Protein AF-A0A8J8GY76-F1 (afdb_monomer_lite)

Structure (mmCIF, N/CA/C/O backbone):
data_AF-A0A8J8GY76-F1
#
_entry.id   AF-A0A8J8GY76-F1
#
loop_
_atom_site.group_PDB
_atom_site.id
_atom_site.type_symbol
_atom_site.label_atom_id
_atom_site.label_alt_id
_atom_site.label_comp_id
_atom_site.label_asym_id
_atom_site.label_entity_id
_atom_site.label_seq_id
_atom_site.pdbx_PDB_ins_code
_atom_site.Cartn_x
_atom_site.Cartn_y
_atom_site.Cartn_z
_atom_site.occupancy
_atom_site.B_iso_or_equiv
_atom_site.auth_seq_id
_atom_site.auth_comp_id
_atom_site.auth_asym_id
_atom_site.auth_atom_id
_atom_site.pdbx_PDB_model_num
ATOM 1 N N . MET A 1 1 ? -5.061 -16.377 53.677 1.00 45.12 1 MET A N 1
ATOM 2 C CA . MET A 1 1 ? -4.471 -16.519 52.329 1.00 45.12 1 MET A CA 1
ATOM 3 C C . MET A 1 1 ? -5.406 -15.806 51.364 1.00 45.12 1 MET A C 1
ATOM 5 O O . MET A 1 1 ? -6.488 -16.311 51.108 1.00 45.12 1 MET A O 1
ATOM 9 N N . SER A 1 2 ? -5.068 -14.569 50.992 1.00 60.19 2 SER A N 1
ATOM 10 C CA . SER A 1 2 ? -5.902 -13.689 50.160 1.00 60.19 2 SER A CA 1
ATOM 11 C C . SER A 1 2 ? -5.627 -13.998 48.688 1.00 60.19 2 SER A C 1
ATOM 13 O O . SER A 1 2 ? -4.481 -13.876 48.260 1.00 60.19 2 SER A O 1
ATOM 15 N N . GLN A 1 3 ? -6.636 -14.460 47.948 1.00 49.47 3 GLN A N 1
ATOM 16 C CA . GLN A 1 3 ? -6.521 -14.762 46.519 1.00 49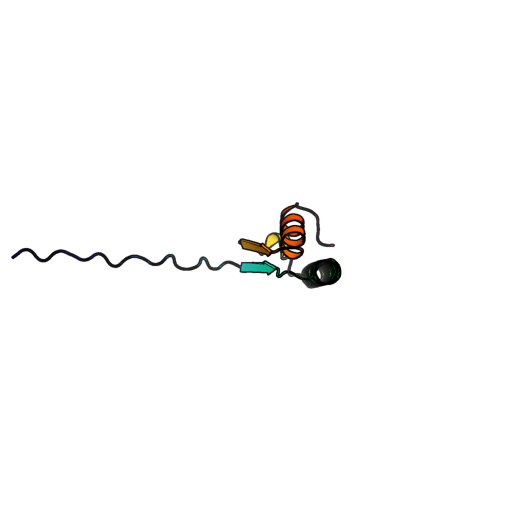.47 3 GLN A CA 1
ATOM 17 C C . GLN A 1 3 ? -6.422 -13.449 45.732 1.00 49.47 3 GLN A C 1
ATOM 19 O O . GLN A 1 3 ? -7.329 -12.618 45.788 1.00 49.47 3 GLN A O 1
ATOM 24 N N . ALA A 1 4 ? -5.315 -13.254 45.018 1.00 58.47 4 ALA A N 1
ATOM 25 C CA . ALA A 1 4 ? -5.142 -12.141 44.097 1.00 58.47 4 ALA A CA 1
ATOM 26 C C . ALA A 1 4 ? -5.985 -12.389 42.835 1.00 58.47 4 ALA A C 1
ATOM 28 O O . ALA A 1 4 ? -5.837 -13.410 42.169 1.00 58.47 4 ALA A O 1
ATOM 29 N N . HIS A 1 5 ? -6.880 -11.453 42.520 1.00 53.06 5 HIS A N 1
ATOM 30 C CA . HIS A 1 5 ? -7.592 -11.398 41.244 1.00 53.06 5 HIS A CA 1
ATOM 31 C C . HIS A 1 5 ? -6.588 -11.062 40.131 1.00 53.06 5 HIS A C 1
ATOM 33 O O . HIS A 1 5 ? -6.179 -9.911 39.974 1.00 53.06 5 HIS A O 1
ATOM 39 N N . GLU A 1 6 ? -6.179 -12.064 39.359 1.00 60.94 6 GLU A N 1
ATOM 40 C CA . GLU A 1 6 ? -5.393 -11.860 38.147 1.00 60.94 6 GLU A CA 1
ATOM 41 C C . GLU A 1 6 ? -6.319 -11.302 37.056 1.00 60.94 6 GLU A C 1
ATOM 43 O O . GLU A 1 6 ? -7.227 -11.973 36.566 1.00 60.94 6 GLU A O 1
ATOM 48 N N . SER A 1 7 ? -6.149 -10.019 36.736 1.00 54.81 7 SER A N 1
ATOM 49 C CA . SER A 1 7 ? -6.947 -9.344 35.711 1.00 54.81 7 SER A CA 1
ATOM 50 C C . SER A 1 7 ? -6.432 -9.755 34.337 1.00 54.81 7 SER A C 1
ATOM 52 O O . SER A 1 7 ? -5.300 -9.446 33.972 1.00 54.81 7 SER A O 1
ATOM 54 N N . THR A 1 8 ? -7.258 -10.467 33.574 1.00 63.72 8 THR A N 1
ATOM 55 C CA . THR A 1 8 ? -6.938 -10.869 32.203 1.00 63.72 8 THR A CA 1
ATOM 56 C C . THR A 1 8 ? -6.645 -9.628 31.350 1.00 63.72 8 THR A C 1
ATOM 58 O O . THR A 1 8 ? -7.475 -8.715 31.318 1.00 63.72 8 THR A O 1
ATOM 61 N N . PRO A 1 9 ? -5.505 -9.553 30.638 1.00 59.34 9 PRO A N 1
ATOM 62 C CA . PRO A 1 9 ? -5.226 -8.413 29.780 1.00 59.34 9 PRO A CA 1
ATOM 63 C C . PRO A 1 9 ? -6.201 -8.421 28.597 1.00 59.34 9 PRO A C 1
ATOM 65 O O . PRO A 1 9 ? -6.263 -9.383 27.827 1.00 59.34 9 PRO A O 1
ATOM 68 N N . VAL A 1 10 ? -6.971 -7.341 28.446 1.00 64.56 10 VAL A N 1
ATOM 69 C CA . VAL A 1 10 ? -7.792 -7.099 27.255 1.00 64.56 10 VAL A CA 1
ATOM 70 C C . VAL A 1 10 ? -6.841 -6.919 26.075 1.00 64.56 10 VAL A C 1
ATOM 72 O O . VAL A 1 10 ? -6.140 -5.912 25.975 1.00 64.56 10 VAL A O 1
ATOM 75 N N . ARG A 1 11 ? -6.793 -7.905 25.173 1.00 57.66 11 ARG A N 1
ATOM 76 C CA . ARG A 1 11 ? -6.173 -7.703 23.860 1.00 57.66 11 ARG A CA 1
ATOM 77 C C . ARG A 1 11 ? -6.984 -6.631 23.129 1.00 57.66 11 ARG A C 1
ATOM 79 O O . ARG A 1 11 ? -8.207 -6.770 23.092 1.00 57.66 11 ARG A O 1
ATOM 86 N N . PRO A 1 12 ? -6.353 -5.606 22.531 1.00 58.97 12 PRO A N 1
ATOM 87 C CA . PRO A 1 12 ? -7.063 -4.702 21.642 1.00 58.97 12 PRO A CA 1
ATOM 88 C C . PRO A 1 12 ? -7.755 -5.544 20.571 1.00 58.97 12 PRO A C 1
ATOM 90 O O . PRO A 1 12 ? -7.094 -6.271 19.826 1.00 58.97 12 PRO A O 1
ATOM 93 N N . GLN A 1 13 ? -9.084 -5.498 20.532 1.00 55.44 13 GLN A N 1
ATOM 94 C CA . GLN A 1 13 ? -9.831 -6.019 19.398 1.00 55.44 13 GLN A CA 1
ATOM 95 C C . GLN A 1 13 ? -9.334 -5.219 18.184 1.00 55.44 13 GLN A C 1
ATOM 97 O O . GLN A 1 13 ? -9.350 -3.985 18.271 1.00 55.44 13 GLN A O 1
ATOM 102 N N . PRO A 1 14 ? -8.844 -5.841 17.093 1.00 57.25 14 PRO A N 1
ATOM 103 C CA . PRO A 1 14 ? -8.543 -5.067 15.900 1.00 57.25 14 PRO A CA 1
ATOM 104 C C . PRO A 1 14 ? -9.822 -4.317 15.538 1.00 57.25 14 PRO A C 1
ATOM 106 O O . PRO A 1 14 ? -10.896 -4.920 15.452 1.00 57.25 14 PRO A O 1
ATOM 109 N N . ALA A 1 15 ? -9.721 -2.992 15.432 1.00 57.81 15 ALA A N 1
ATOM 110 C CA . ALA A 1 15 ? -10.821 -2.191 14.929 1.00 57.81 15 ALA A CA 1
ATOM 111 C C . ALA A 1 15 ? -11.270 -2.811 13.600 1.00 57.81 15 ALA A C 1
ATOM 113 O O . ALA A 1 15 ? -10.438 -3.317 12.846 1.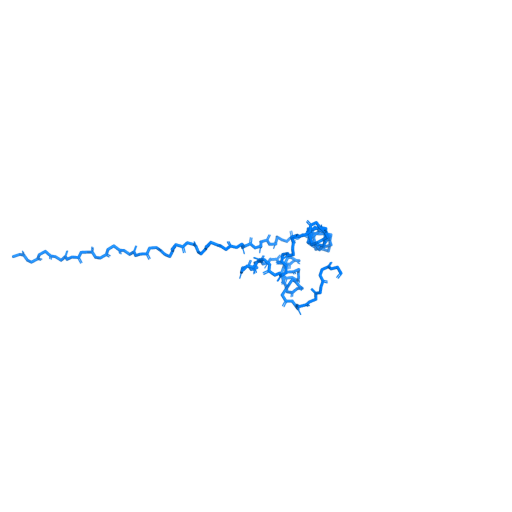00 57.81 15 ALA A O 1
ATOM 114 N N . GLN A 1 16 ? -12.576 -2.820 13.351 1.00 68.56 16 GLN A N 1
ATOM 115 C CA . GLN A 1 16 ? -13.187 -3.268 12.098 1.00 68.56 16 GLN A CA 1
ATOM 116 C C . GLN A 1 16 ? -12.765 -2.326 10.952 1.00 68.56 16 GLN A C 1
ATOM 118 O O . GLN A 1 16 ? -13.572 -1.539 10.473 1.00 68.56 16 GLN A O 1
ATOM 123 N N . GLY A 1 17 ? -11.484 -2.337 10.590 1.00 81.44 17 GLY A N 1
ATOM 124 C CA . GLY A 1 17 ? -10.838 -1.332 9.757 1.00 81.44 17 GLY A CA 1
ATOM 125 C C . GLY A 1 17 ? -9.896 -1.952 8.734 1.00 81.44 17 GLY A C 1
ATOM 126 O O . GLY A 1 17 ? -9.365 -3.050 8.927 1.00 81.44 17 GLY A O 1
ATOM 127 N N . LEU A 1 18 ? -9.716 -1.256 7.616 1.00 93.69 18 LEU A N 1
ATOM 128 C CA . LEU A 1 18 ? -8.943 -1.734 6.475 1.00 93.69 18 LEU A CA 1
ATOM 129 C C . LEU A 1 18 ? -7.486 -1.275 6.583 1.00 93.69 18 LEU A C 1
ATOM 131 O O . LEU A 1 18 ? -7.198 -0.080 6.667 1.00 93.69 18 LEU A O 1
ATOM 135 N N . ALA A 1 19 ? -6.557 -2.230 6.511 1.00 96.69 19 ALA A N 1
ATOM 136 C CA . ALA A 1 19 ? -5.133 -1.950 6.379 1.00 96.69 19 ALA A CA 1
ATOM 137 C C . ALA A 1 19 ? -4.666 -2.174 4.933 1.00 96.69 19 ALA A C 1
ATOM 139 O O . ALA A 1 19 ? -4.783 -3.277 4.399 1.00 96.69 19 ALA A O 1
ATOM 140 N N . LEU A 1 20 ? -4.085 -1.142 4.320 1.00 97.69 20 LEU A N 1
ATOM 141 C CA . LEU A 1 20 ? -3.405 -1.226 3.031 1.00 97.69 20 LEU A CA 1
ATOM 142 C C . LEU A 1 20 ? -1.899 -1.413 3.254 1.00 97.69 20 LEU A C 1
ATOM 144 O O . LEU A 1 20 ? -1.234 -0.539 3.810 1.00 97.69 20 LEU A O 1
ATOM 148 N N . VAL A 1 21 ? -1.352 -2.544 2.802 1.00 98.25 21 VAL A N 1
ATOM 149 C CA . VAL A 1 21 ? 0.072 -2.880 2.958 1.00 98.25 21 VAL A CA 1
ATOM 150 C C . VAL A 1 21 ? 0.750 -2.939 1.591 1.00 98.25 21 VAL A C 1
ATOM 152 O O . VAL A 1 21 ? 0.358 -3.716 0.724 1.00 98.25 21 VAL A O 1
ATOM 155 N N . LEU A 1 22 ? 1.782 -2.118 1.407 1.00 98.56 22 LEU A N 1
ATOM 156 C CA . LEU A 1 22 ? 2.460 -1.883 0.135 1.00 98.56 22 LEU A CA 1
ATOM 157 C C . LEU A 1 22 ? 3.929 -2.315 0.230 1.00 98.56 22 LEU A C 1
ATOM 159 O O . LEU A 1 22 ? 4.751 -1.700 0.918 1.00 98.56 22 LEU A O 1
ATOM 163 N N . GLY A 1 23 ? 4.260 -3.403 -0.463 1.00 98.12 23 GLY A N 1
ATOM 164 C CA . GLY A 1 23 ? 5.610 -3.965 -0.489 1.00 98.12 23 GLY A CA 1
ATOM 165 C C . GLY A 1 23 ? 6.608 -3.161 -1.331 1.00 98.12 23 GLY A C 1
ATOM 166 O O . GLY A 1 23 ? 6.246 -2.267 -2.103 1.00 98.12 23 GLY A O 1
ATOM 167 N N . ALA A 1 24 ? 7.884 -3.526 -1.208 1.00 97.88 24 ALA A N 1
ATOM 168 C CA . ALA A 1 24 ? 8.944 -3.051 -2.093 1.00 97.88 24 ALA A CA 1
ATOM 169 C C . ALA A 1 24 ? 8.799 -3.641 -3.510 1.00 97.88 24 ALA A C 1
ATOM 171 O O . ALA A 1 24 ? 8.257 -4.728 -3.687 1.00 97.88 24 ALA A O 1
ATOM 172 N N . GLY A 1 25 ? 9.320 -2.944 -4.519 1.00 95.62 25 GLY A N 1
ATOM 173 C CA . GLY A 1 25 ? 9.293 -3.402 -5.913 1.00 95.62 25 GLY A CA 1
ATOM 174 C C . GLY A 1 25 ? 9.933 -2.443 -6.923 1.00 95.62 25 GLY A C 1
ATOM 175 O O . GLY A 1 25 ? 9.711 -2.580 -8.125 1.00 95.62 25 GLY A O 1
ATOM 176 N N . GLY A 1 26 ? 10.702 -1.452 -6.456 1.00 96.44 26 GLY A N 1
ATOM 177 C CA . GLY A 1 26 ? 11.300 -0.427 -7.314 1.00 96.44 26 GLY A CA 1
ATOM 178 C C . GLY A 1 26 ? 10.257 0.393 -8.083 1.00 96.44 26 GLY A C 1
ATOM 179 O O . GLY A 1 26 ? 9.086 0.453 -7.705 1.00 96.44 26 GLY A O 1
ATOM 180 N N . ALA A 1 27 ? 10.681 1.026 -9.179 1.00 96.88 27 ALA A N 1
ATOM 181 C CA . ALA A 1 27 ? 9.806 1.866 -9.999 1.00 96.88 27 ALA A CA 1
ATOM 182 C C . ALA A 1 27 ? 8.639 1.077 -10.625 1.00 96.88 27 ALA A C 1
ATOM 184 O O . ALA A 1 27 ? 7.506 1.549 -10.620 1.00 96.88 27 ALA A O 1
ATOM 185 N N . ALA A 1 28 ? 8.893 -0.147 -11.102 1.00 96.94 28 ALA A N 1
ATOM 186 C CA . ALA A 1 28 ? 7.856 -0.990 -11.698 1.00 96.94 28 ALA A CA 1
ATOM 187 C C . ALA A 1 28 ? 6.792 -1.405 -10.669 1.00 96.94 28 ALA A C 1
ATOM 189 O O . ALA A 1 28 ? 5.598 -1.302 -10.941 1.00 96.94 28 ALA A O 1
ATOM 190 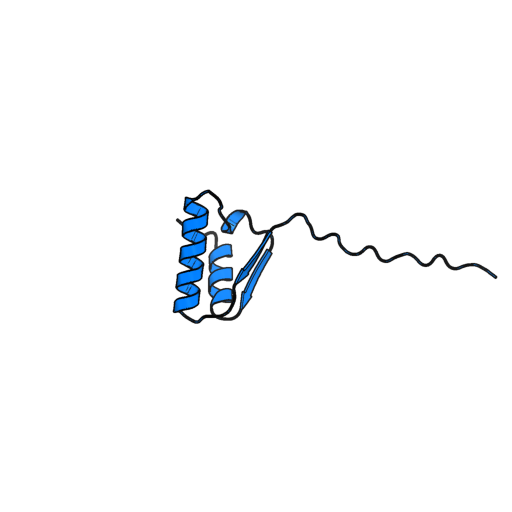N N . GLY A 1 29 ? 7.212 -1.811 -9.466 1.00 97.69 29 GLY A N 1
ATOM 191 C CA . GLY A 1 29 ? 6.290 -2.144 -8.382 1.00 97.69 29 GLY A CA 1
ATOM 192 C C . GLY A 1 29 ? 5.474 -0.940 -7.915 1.00 97.69 29 GLY A C 1
ATOM 193 O O . GLY A 1 29 ? 4.282 -1.081 -7.667 1.00 97.69 29 GLY A O 1
ATOM 194 N N . GLN A 1 30 ? 6.082 0.250 -7.854 1.00 97.88 30 GLN A N 1
ATOM 195 C CA . GLN A 1 30 ? 5.360 1.488 -7.549 1.00 97.88 30 GLN A CA 1
ATOM 196 C C . GLN A 1 30 ? 4.277 1.782 -8.592 1.00 97.88 30 GLN A C 1
ATOM 198 O O . GLN A 1 30 ? 3.122 1.991 -8.230 1.00 97.88 30 GLN A O 1
ATOM 203 N N . ALA A 1 31 ? 4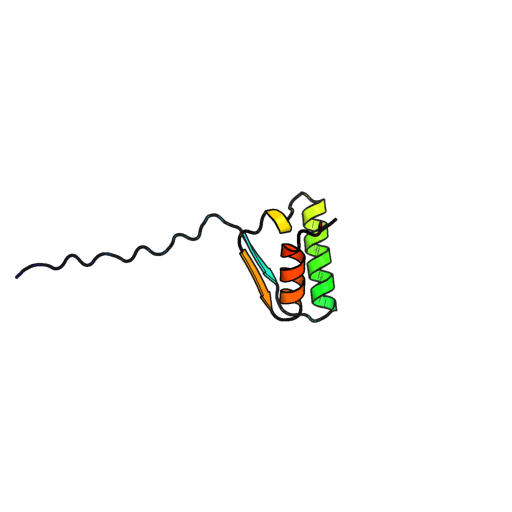.635 1.749 -9.880 1.00 97.81 31 ALA A N 1
ATOM 204 C CA . ALA A 1 31 ? 3.697 2.002 -10.971 1.00 97.81 31 ALA A CA 1
ATOM 205 C C . ALA A 1 31 ? 2.542 0.988 -10.975 1.00 97.81 31 ALA A C 1
ATOM 207 O O . ALA A 1 31 ? 1.384 1.373 -11.130 1.00 97.81 31 ALA A O 1
ATOM 208 N N . TRP A 1 32 ? 2.840 -0.292 -10.732 1.00 98.06 32 TRP A N 1
ATOM 209 C CA . TRP A 1 32 ? 1.820 -1.333 -10.606 1.00 98.06 32 TRP A CA 1
ATOM 210 C C . TRP A 1 32 ? 0.861 -1.062 -9.438 1.00 98.06 32 TRP A C 1
ATOM 212 O O . TRP A 1 32 ? -0.351 -1.105 -9.628 1.00 98.06 32 TRP A O 1
ATOM 222 N N . GLN A 1 33 ? 1.380 -0.724 -8.252 1.00 98.25 33 GLN A N 1
ATOM 223 C CA . GLN A 1 33 ? 0.547 -0.409 -7.084 1.00 98.25 33 GLN A CA 1
ATOM 224 C C . GLN A 1 33 ? -0.370 0.793 -7.343 1.00 98.25 33 GLN A C 1
ATOM 226 O O . GLN A 1 33 ? -1.551 0.730 -7.013 1.00 98.25 33 GLN A O 1
ATOM 231 N N . ILE A 1 34 ? 0.149 1.865 -7.954 1.00 97.44 34 ILE A N 1
ATOM 232 C CA . ILE A 1 34 ? -0.645 3.050 -8.313 1.00 97.44 34 ILE A CA 1
ATOM 233 C C . ILE A 1 34 ? -1.773 2.667 -9.276 1.00 97.44 34 ILE A C 1
ATOM 235 O O . ILE A 1 34 ? -2.920 3.024 -9.027 1.00 97.44 34 ILE A O 1
ATOM 239 N N . GLY A 1 35 ? -1.474 1.892 -10.324 1.00 98.00 35 GLY A N 1
ATOM 240 C CA . GLY A 1 35 ? -2.487 1.440 -11.281 1.00 98.00 35 GLY A CA 1
ATOM 241 C C . GLY A 1 35 ? -3.578 0.579 -10.639 1.00 98.00 35 GLY A C 1
ATOM 242 O O . GLY A 1 35 ? -4.756 0.770 -10.923 1.00 98.00 35 GLY A O 1
ATOM 243 N N . VAL A 1 36 ? -3.210 -0.325 -9.724 1.00 98.25 36 VAL A N 1
ATOM 244 C CA . VAL A 1 36 ? -4.181 -1.123 -8.954 1.00 98.25 36 VAL A CA 1
ATOM 245 C C . VAL A 1 36 ? -5.076 -0.225 -8.097 1.00 98.25 36 VAL A C 1
ATOM 247 O O . VAL A 1 36 ? -6.288 -0.412 -8.087 1.00 98.25 36 VAL A O 1
ATOM 250 N N . ILE A 1 37 ? -4.504 0.755 -7.394 1.00 98.00 37 ILE A N 1
ATOM 251 C CA . ILE A 1 37 ? -5.268 1.678 -6.542 1.00 98.00 37 ILE A CA 1
ATOM 252 C C . ILE A 1 37 ? -6.219 2.541 -7.383 1.00 98.00 37 ILE A C 1
ATOM 254 O O . ILE A 1 37 ? -7.380 2.687 -7.009 1.00 98.00 37 ILE A O 1
ATOM 258 N N . ALA A 1 38 ? -5.755 3.061 -8.521 1.00 97.69 38 ALA A N 1
ATOM 259 C CA . ALA A 1 38 ? -6.580 3.825 -9.453 1.00 97.69 38 ALA A CA 1
ATOM 260 C C . ALA A 1 38 ? -7.744 2.983 -10.000 1.00 97.69 38 ALA A C 1
ATOM 262 O O . ALA A 1 38 ? -8.897 3.387 -9.887 1.00 97.69 38 ALA A O 1
ATOM 263 N N . GLY A 1 39 ? -7.473 1.767 -10.486 1.00 98.38 39 GLY A N 1
ATOM 264 C CA . GLY A 1 39 ? -8.518 0.876 -11.000 1.00 98.38 39 GLY A CA 1
ATOM 265 C C . GLY A 1 39 ? -9.534 0.444 -9.934 1.00 98.38 39 GLY A C 1
ATOM 266 O O . GLY A 1 39 ? -10.720 0.306 -10.224 1.00 98.38 39 GLY A O 1
ATOM 267 N N . LEU A 1 40 ? -9.105 0.271 -8.678 1.00 97.75 40 LEU A N 1
ATOM 268 C CA . LEU A 1 40 ? -10.028 0.024 -7.565 1.00 97.75 40 LEU A CA 1
ATOM 269 C C . LEU A 1 40 ? -10.918 1.239 -7.286 1.00 97.75 40 LEU A C 1
ATOM 271 O O . LEU A 1 40 ? -12.115 1.060 -7.063 1.00 97.75 40 LEU A O 1
ATOM 275 N N . ALA A 1 41 ? -10.370 2.454 -7.349 1.00 97.31 41 ALA A N 1
ATOM 276 C CA . ALA A 1 41 ? -11.150 3.677 -7.196 1.00 97.31 41 ALA A CA 1
ATOM 277 C C . ALA A 1 41 ? -12.178 3.842 -8.329 1.00 97.31 41 ALA A C 1
ATOM 279 O O . ALA A 1 41 ? -13.342 4.125 -8.051 1.00 97.31 41 ALA A O 1
ATOM 280 N N . GLU A 1 42 ? -11.791 3.572 -9.580 1.00 97.56 42 GLU A N 1
ATOM 281 C CA . GLU A 1 42 ? -12.706 3.538 -10.734 1.00 97.56 42 GLU A CA 1
ATOM 282 C C . GLU A 1 42 ? -13.829 2.502 -10.556 1.00 97.56 42 GLU A C 1
ATOM 284 O O . GLU A 1 42 ? -14.971 2.740 -10.949 1.00 97.56 42 GLU A O 1
ATOM 289 N N . ALA A 1 43 ? -13.534 1.373 -9.906 1.00 97.56 43 ALA A N 1
ATOM 290 C CA . ALA A 1 43 ? -14.512 0.342 -9.564 1.00 97.56 43 ALA A CA 1
ATOM 291 C C . ALA A 1 43 ? -15.364 0.668 -8.315 1.00 97.56 43 ALA A C 1
ATOM 293 O O . ALA A 1 43 ? -16.200 -0.145 -7.916 1.00 97.56 43 ALA A O 1
ATOM 294 N N . GLY A 1 44 ? -15.176 1.838 -7.693 1.00 96.56 44 GLY A N 1
ATOM 295 C CA . GLY A 1 44 ? -15.949 2.309 -6.539 1.00 96.56 44 GLY A CA 1
ATOM 296 C C . GLY A 1 44 ? -15.336 2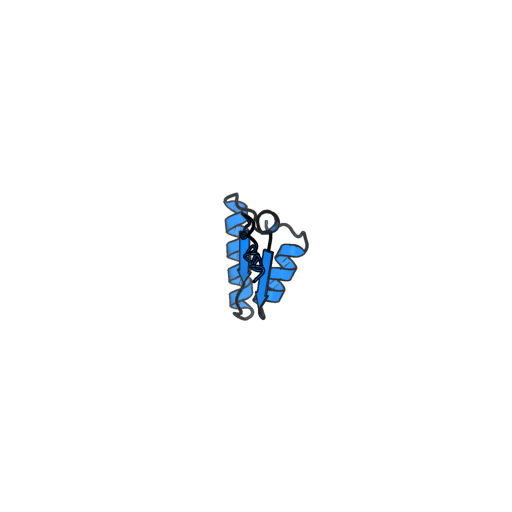.012 -5.167 1.00 96.56 44 GLY A C 1
ATOM 297 O O . GLY A 1 44 ? -15.965 2.305 -4.150 1.00 96.56 44 GLY A O 1
ATOM 298 N N . LEU A 1 45 ? -14.118 1.463 -5.105 1.00 95.50 45 LEU A N 1
ATOM 299 C CA . LEU A 1 45 ? -13.361 1.266 -3.867 1.00 95.50 45 LEU A CA 1
ATOM 300 C C . LEU A 1 45 ? -12.179 2.239 -3.795 1.00 95.50 45 LEU A C 1
ATOM 302 O O . LEU A 1 45 ? -11.051 1.921 -4.171 1.00 95.50 45 LEU A O 1
ATOM 306 N N . ASP A 1 46 ? -12.428 3.426 -3.251 1.00 96.25 46 ASP A N 1
ATOM 307 C CA . ASP A 1 46 ? -11.372 4.409 -3.014 1.00 96.25 46 ASP A CA 1
ATOM 308 C C . ASP A 1 46 ? -10.559 4.065 -1.752 1.00 96.25 46 ASP A C 1
ATOM 310 O O . ASP A 1 46 ? -10.918 4.412 -0.622 1.00 96.25 46 ASP A O 1
ATOM 314 N N . LEU A 1 47 ? -9.416 3.402 -1.949 1.00 96.44 47 LEU A N 1
ATOM 315 C CA . LEU A 1 47 ? -8.487 3.047 -0.873 1.00 96.44 47 LEU A CA 1
ATOM 316 C C . LEU A 1 47 ? -7.826 4.259 -0.196 1.00 96.44 47 LEU A C 1
ATOM 318 O O . LEU A 1 47 ? -7.352 4.122 0.932 1.00 96.44 47 LEU A O 1
ATOM 322 N N . THR A 1 48 ? -7.814 5.441 -0.824 1.00 96.38 48 THR A N 1
ATOM 323 C CA . THR A 1 48 ? -7.305 6.670 -0.184 1.00 96.38 48 THR A CA 1
ATOM 324 C C . THR A 1 48 ? -8.217 7.136 0.953 1.00 96.38 48 THR A C 1
ATOM 326 O O . THR A 1 48 ? -7.763 7.811 1.882 1.00 96.38 48 THR A O 1
ATOM 329 N N . ARG A 1 49 ? -9.492 6.723 0.916 1.00 94.56 49 ARG A N 1
ATOM 330 C CA . ARG A 1 49 ? -10.516 7.020 1.927 1.00 94.56 49 ARG A CA 1
ATOM 331 C C . ARG A 1 49 ? -10.840 5.828 2.812 1.00 94.56 49 ARG A C 1
ATOM 333 O O . ARG A 1 49 ? -11.053 6.019 4.003 1.00 94.56 49 ARG A O 1
ATOM 340 N N . ALA A 1 50 ? -10.877 4.628 2.241 1.00 94.19 50 ALA A N 1
ATOM 341 C CA . ALA A 1 50 ? -11.294 3.422 2.946 1.00 94.19 50 ALA A CA 1
ATOM 342 C C . ALA A 1 50 ? -10.221 2.855 3.888 1.00 94.19 50 ALA A C 1
ATOM 344 O O . ALA A 1 50 ? -10.568 2.164 4.839 1.00 94.19 50 ALA A O 1
ATOM 345 N N . ALA A 1 51 ? -8.929 3.094 3.626 1.00 96.06 51 ALA A N 1
ATOM 346 C CA . ALA A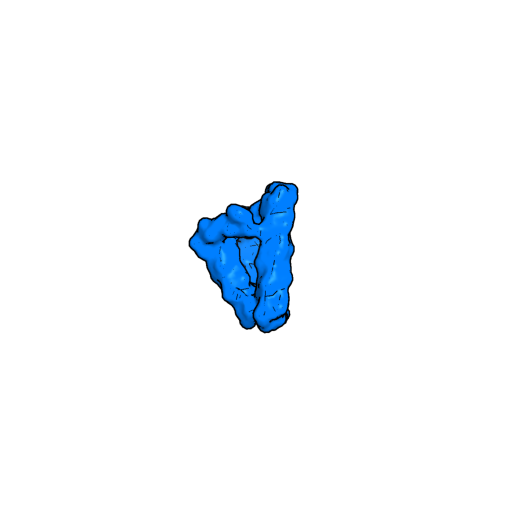 1 51 ? -7.858 2.548 4.457 1.00 96.06 51 ALA A CA 1
ATOM 347 C C . ALA A 1 51 ? -7.636 3.384 5.732 1.00 96.06 51 ALA A C 1
ATOM 349 O O . ALA A 1 51 ? -7.184 4.534 5.680 1.00 96.06 51 ALA A O 1
ATOM 350 N N . ASP A 1 52 ? -7.875 2.761 6.887 1.00 94.69 52 ASP A N 1
ATOM 351 C CA . ASP A 1 52 ? -7.603 3.326 8.214 1.00 94.69 52 ASP A CA 1
ATOM 352 C C . ASP A 1 52 ? -6.106 3.306 8.540 1.00 94.69 52 ASP A C 1
ATOM 354 O O . ASP A 1 52 ? -5.583 4.185 9.230 1.00 94.69 52 ASP A O 1
ATOM 358 N N . LEU A 1 53 ? -5.404 2.301 8.012 1.00 96.00 53 LEU A N 1
ATOM 359 C CA . LEU A 1 53 ? -3.976 2.098 8.197 1.00 96.00 53 LEU A CA 1
ATOM 360 C C . LEU A 1 53 ? -3.299 1.885 6.846 1.00 96.00 53 LEU A C 1
ATOM 362 O O . LEU A 1 53 ? -3.727 1.051 6.053 1.00 96.00 53 LEU A O 1
ATOM 366 N N . VAL A 1 54 ? -2.205 2.605 6.600 1.00 97.94 54 VAL A N 1
ATOM 367 C CA . VAL A 1 54 ? -1.384 2.430 5.397 1.00 97.94 54 VAL A CA 1
ATOM 368 C C . VAL A 1 54 ? 0.057 2.169 5.813 1.00 97.94 54 VAL A C 1
ATOM 370 O O . VAL A 1 54 ? 0.658 2.972 6.524 1.00 97.94 54 VAL A O 1
ATOM 373 N N . ILE A 1 55 ? 0.608 1.038 5.376 1.00 98.12 55 ILE A N 1
ATOM 374 C CA . ILE A 1 55 ? 1.982 0.613 5.660 1.00 98.12 55 ILE A CA 1
ATOM 375 C C . ILE A 1 55 ? 2.706 0.447 4.329 1.00 98.12 55 ILE A C 1
ATOM 377 O O . ILE A 1 55 ? 2.216 -0.245 3.441 1.00 98.12 55 ILE A O 1
ATOM 381 N N . GLY A 1 56 ? 3.889 1.044 4.192 1.00 98.19 56 GLY A N 1
ATOM 382 C CA . GLY A 1 56 ? 4.684 0.958 2.970 1.00 98.19 56 GLY A CA 1
ATOM 383 C C . GLY A 1 56 ? 6.169 0.760 3.249 1.00 98.19 56 GLY A C 1
ATOM 384 O O . GLY A 1 56 ? 6.710 1.366 4.169 1.00 98.19 56 GLY A O 1
ATOM 385 N N . THR A 1 57 ? 6.845 -0.068 2.447 1.00 98.50 57 THR A N 1
ATOM 386 C CA . THR A 1 57 ? 8.308 -0.267 2.514 1.00 98.50 57 THR A CA 1
ATOM 387 C C . THR A 1 57 ? 8.967 -0.002 1.160 1.00 98.50 57 THR A C 1
ATOM 389 O O . THR A 1 57 ? 8.478 -0.465 0.131 1.00 98.50 57 THR A O 1
ATOM 392 N N . SER A 1 58 ? 10.108 0.702 1.150 1.00 97.69 58 SER A N 1
ATOM 393 C CA . SER A 1 58 ? 10.849 1.073 -0.071 1.00 97.69 58 SER A CA 1
ATOM 394 C C . SER A 1 58 ? 9.944 1.801 -1.079 1.00 97.69 58 SER A C 1
ATOM 396 O O . SER A 1 58 ? 9.311 2.781 -0.716 1.00 97.69 58 SER A O 1
ATOM 398 N N . SER A 1 59 ? 9.811 1.338 -2.322 1.00 98.00 59 SER A N 1
ATOM 399 C CA . SER A 1 59 ? 8.881 1.932 -3.293 1.00 98.00 59 SER A CA 1
ATOM 400 C C . SER A 1 59 ? 7.436 2.012 -2.784 1.00 98.00 59 SER A C 1
ATOM 402 O O . SER A 1 59 ? 6.729 2.957 -3.125 1.00 98.00 59 SER A O 1
ATOM 404 N N . GLY A 1 60 ? 7.020 1.068 -1.932 1.00 98.50 60 GLY A N 1
ATOM 405 C CA . GLY A 1 60 ? 5.717 1.083 -1.278 1.00 98.50 60 GLY A CA 1
ATOM 406 C C . GLY A 1 60 ? 5.562 2.195 -0.238 1.00 98.50 60 GLY A C 1
ATOM 407 O O . GLY A 1 60 ? 4.437 2.618 -0.001 1.00 98.50 60 GLY A O 1
ATOM 408 N N . SER A 1 61 ? 6.644 2.724 0.358 1.00 98.38 61 SER A N 1
ATOM 409 C CA . SER A 1 61 ? 6.541 3.887 1.259 1.00 98.38 61 SER A CA 1
ATOM 410 C C . SER A 1 61 ? 6.238 5.172 0.488 1.00 98.38 61 SER A C 1
ATOM 412 O O . SER A 1 61 ? 5.447 5.987 0.954 1.00 98.38 61 SER A O 1
ATOM 414 N N . THR A 1 62 ? 6.777 5.322 -0.725 1.00 97.81 62 THR A N 1
ATOM 415 C CA . THR A 1 62 ? 6.398 6.412 -1.634 1.00 97.81 62 THR A CA 1
ATOM 416 C C . THR A 1 62 ? 4.936 6.293 -2.060 1.00 97.81 62 THR A C 1
ATOM 418 O O . THR A 1 62 ? 4.206 7.277 -1.976 1.00 97.81 62 THR A O 1
ATOM 421 N N . THR A 1 63 ? 4.477 5.094 -2.444 1.00 98.31 63 THR A N 1
ATOM 422 C CA . THR A 1 63 ? 3.057 4.866 -2.758 1.00 98.31 63 THR A CA 1
ATOM 423 C C . THR A 1 63 ? 2.168 5.159 -1.546 1.00 98.31 63 THR A C 1
ATOM 425 O O . THR A 1 63 ? 1.158 5.839 -1.684 1.00 98.31 63 THR A O 1
ATOM 428 N N . ALA A 1 64 ? 2.553 4.716 -0.343 1.00 98.25 64 ALA A N 1
ATOM 429 C CA . ALA A 1 64 ? 1.820 4.993 0.894 1.00 98.25 64 ALA A CA 1
ATOM 430 C C . ALA A 1 64 ? 1.722 6.499 1.189 1.00 98.25 64 ALA A C 1
ATOM 432 O O . ALA A 1 64 ? 0.657 6.987 1.567 1.00 98.25 64 ALA A O 1
ATOM 433 N N . ALA A 1 65 ? 2.811 7.246 0.981 1.00 98.06 65 ALA A N 1
ATOM 434 C CA . ALA A 1 65 ? 2.812 8.700 1.115 1.00 98.06 65 ALA A CA 1
ATOM 435 C C . ALA A 1 65 ? 1.880 9.363 0.089 1.00 98.06 65 ALA A C 1
ATOM 437 O O . ALA A 1 65 ? 1.115 10.255 0.451 1.00 98.06 65 ALA A O 1
ATOM 438 N N . TRP A 1 66 ? 1.882 8.896 -1.163 1.00 97.25 66 TRP A N 1
ATOM 439 C CA . TRP A 1 66 ? 0.950 9.365 -2.191 1.00 97.25 66 TRP A CA 1
ATOM 440 C C . TRP A 1 66 ? -0.514 9.074 -1.825 1.00 97.25 66 TRP A C 1
ATOM 442 O O . TRP A 1 66 ? -1.324 9.998 -1.854 1.00 97.25 66 TRP A O 1
ATOM 452 N N . VAL A 1 67 ? -0.842 7.861 -1.366 1.00 97.81 67 VAL A N 1
ATOM 453 C CA . VAL A 1 67 ? -2.194 7.493 -0.892 1.00 97.81 67 VAL A CA 1
ATOM 454 C C . VAL A 1 67 ? -2.693 8.448 0.200 1.00 97.81 67 VAL A C 1
ATOM 456 O O . VAL A 1 67 ? -3.878 8.764 0.254 1.00 97.81 67 VAL A O 1
ATOM 459 N N . ARG A 1 68 ? -1.800 8.940 1.071 1.00 97.44 68 ARG A N 1
ATOM 460 C CA . ARG A 1 68 ? -2.143 9.869 2.165 1.00 97.44 68 ARG A CA 1
ATOM 461 C C . ARG A 1 68 ? -1.946 11.346 1.823 1.00 97.44 68 ARG A C 1
ATOM 463 O O . ARG A 1 68 ? -2.214 12.194 2.668 1.00 97.44 68 ARG A O 1
ATOM 470 N N . SER A 1 69 ? -1.532 11.667 0.599 1.00 96.69 69 SER A N 1
ATOM 471 C CA . SER A 1 69 ? -1.279 13.047 0.162 1.00 96.69 69 SER A CA 1
ATOM 472 C C . SER A 1 69 ? -2.553 13.865 -0.073 1.00 96.69 69 SER A C 1
ATOM 474 O O . SER A 1 69 ? -2.479 15.080 -0.226 1.00 96.69 69 SER A O 1
ATOM 476 N N . GLY A 1 70 ? -3.717 13.210 -0.127 1.00 93.56 70 GLY A N 1
ATOM 477 C CA . GLY A 1 70 ? -4.981 13.842 -0.512 1.00 93.56 70 GLY A CA 1
ATOM 478 C C . GLY A 1 70 ? -5.157 14.002 -2.025 1.00 93.56 70 GLY A C 1
ATOM 479 O O . GLY A 1 70 ? -6.166 14.556 -2.455 1.00 93.56 70 GLY A O 1
ATOM 480 N N . THR A 1 71 ? -4.208 13.504 -2.825 1.00 93.81 71 THR A N 1
ATOM 481 C CA . THR A 1 71 ? -4.328 13.430 -4.285 1.00 93.81 71 THR A CA 1
ATOM 482 C C . THR A 1 71 ? -5.389 12.402 -4.665 1.00 93.81 71 THR A C 1
ATOM 484 O O . THR A 1 71 ? -5.389 11.293 -4.130 1.00 93.81 71 THR A O 1
ATOM 487 N N . SER A 1 72 ? -6.279 12.767 -5.589 1.00 92.00 72 SER A N 1
ATOM 488 C CA . SER A 1 72 ? -7.254 11.825 -6.140 1.00 92.00 72 SER A CA 1
ATOM 489 C C . SER A 1 72 ? -6.533 10.706 -6.905 1.00 92.00 72 SER A C 1
ATOM 491 O O . SER A 1 72 ? -5.606 11.004 -7.662 1.00 92.00 72 SER A O 1
ATOM 493 N N . PRO A 1 73 ? -6.923 9.432 -6.727 1.00 91.00 73 PRO A N 1
ATOM 494 C CA . PRO A 1 73 ? -6.357 8.325 -7.493 1.00 91.00 73 PRO A CA 1
ATOM 495 C C . PRO A 1 73 ? -6.847 8.277 -8.954 1.00 91.00 73 PRO A C 1
ATOM 497 O O . PRO A 1 73 ? -6.264 7.528 -9.735 1.00 91.00 73 PRO A O 1
ATOM 500 N N . ALA A 1 74 ? -7.861 9.081 -9.310 1.00 80.50 74 ALA A N 1
ATOM 501 C CA . ALA A 1 74 ? -8.405 9.291 -10.657 1.00 80.50 74 ALA A CA 1
ATOM 502 C C . ALA A 1 74 ? -8.695 10.778 -10.925 1.00 80.50 74 ALA A C 1
ATOM 504 O O . ALA A 1 74 ? -9.105 11.478 -9.965 1.00 80.50 74 ALA A O 1
#

Secondary structure (DSSP, 8-state):
-PPP------PPPPPS-EEEEE---HHHHHHHHHHHHHHHHHTT--HHHHEEEEEE-THHHHHHHHHTTT----

pLDDT: mean 88.05, std 16.34, range [45.12, 98.56]

Sequence (74 aa):
MSQAHESTPVRPQPAQGLALVLGAGGAAGQAWQIGVIAGLAEAGLDLTRAADLVIGTSSGSTTAAWVRSGTSPA

Radius of gyration: 18.7 Å; chains: 1; bounding box: 27×30×64 Å

Foldseek 3Di:
DDDDDDDDDDDPDPPPAAEAEQEDDPPVSLVVVLVVQLVCVVVVRNCLPRHPHYHADHSGVVSSCVSPVPDDSD